Protein AF-A0A8D9AT33-F1 (afdb_monomer_lite)

Structure (mmCIF, N/CA/C/O backbone):
data_AF-A0A8D9AT33-F1
#
_entry.id   AF-A0A8D9AT33-F1
#
loop_
_atom_site.group_PDB
_atom_site.id
_atom_site.type_symbol
_atom_site.label_atom_id
_atom_site.label_alt_id
_atom_site.label_comp_id
_atom_site.label_asym_id
_atom_site.label_entity_id
_atom_site.label_seq_id
_atom_site.pdbx_PDB_ins_code
_atom_site.Cartn_x
_atom_site.Cartn_y
_atom_site.Cartn_z
_atom_site.occupancy
_atom_site.B_iso_or_equiv
_atom_site.auth_seq_id
_atom_site.auth_comp_id
_atom_site.auth_asym_id
_atom_site.auth_atom_id
_atom_site.pdbx_PDB_model_num
ATOM 1 N N . MET A 1 1 ? 35.782 -4.665 52.238 1.00 47.97 1 MET A N 1
ATOM 2 C CA . MET A 1 1 ? 34.873 -3.498 52.355 1.00 47.97 1 MET A CA 1
ATOM 3 C C . MET A 1 1 ? 35.136 -2.377 51.329 1.00 47.97 1 MET A C 1
ATOM 5 O O . MET A 1 1 ? 35.085 -1.211 51.688 1.00 47.97 1 MET A O 1
ATOM 9 N N . ARG A 1 2 ? 35.376 -2.667 50.036 1.00 45.22 2 ARG A N 1
ATOM 10 C CA . ARG A 1 2 ? 35.453 -1.600 49.001 1.00 45.22 2 ARG A CA 1
ATOM 11 C C . ARG A 1 2 ? 34.749 -1.904 47.669 1.00 45.22 2 ARG A C 1
ATOM 13 O O . ARG A 1 2 ? 34.712 -1.039 46.810 1.00 45.22 2 ARG A O 1
ATOM 20 N N . ARG A 1 3 ? 34.126 -3.082 47.506 1.00 44.06 3 ARG A N 1
ATOM 21 C CA . ARG A 1 3 ? 33.329 -3.424 46.306 1.00 44.06 3 ARG A CA 1
ATOM 22 C C . ARG A 1 3 ? 31.810 -3.545 46.531 1.00 44.06 3 ARG A C 1
ATOM 24 O O . ARG A 1 3 ? 31.077 -3.477 45.560 1.00 44.06 3 ARG A O 1
ATOM 31 N N . LEU A 1 4 ? 31.322 -3.624 47.778 1.00 35.22 4 LEU A N 1
ATOM 32 C CA . LEU A 1 4 ? 29.874 -3.621 48.076 1.00 35.22 4 LEU A CA 1
ATOM 33 C C . LEU A 1 4 ? 29.263 -2.210 48.209 1.00 35.22 4 LEU A C 1
ATOM 35 O O . LEU A 1 4 ? 28.089 -2.030 47.914 1.00 35.22 4 LEU A O 1
ATOM 39 N N . LEU A 1 5 ? 30.044 -1.194 48.599 1.00 35.66 5 LEU A N 1
ATOM 40 C CA . LEU A 1 5 ? 29.518 0.163 48.820 1.00 35.66 5 LEU A CA 1
ATOM 41 C C . LEU A 1 5 ? 29.160 0.900 47.519 1.00 35.66 5 LEU A C 1
ATOM 43 O O . LEU A 1 5 ? 28.223 1.686 47.527 1.00 35.66 5 LEU A O 1
ATOM 47 N N . VAL A 1 6 ? 29.829 0.596 46.398 1.00 38.91 6 VAL A N 1
ATOM 48 C CA . VAL A 1 6 ? 29.527 1.209 45.085 1.00 38.91 6 VAL A CA 1
ATOM 49 C C . VAL A 1 6 ? 28.240 0.640 44.472 1.00 38.91 6 VAL A C 1
ATOM 51 O O . VAL A 1 6 ? 27.530 1.336 43.752 1.00 38.91 6 VAL A O 1
ATOM 54 N N . LEU A 1 7 ? 27.894 -0.615 44.781 1.00 35.88 7 LEU A N 1
ATOM 55 C CA . LEU A 1 7 ? 26.661 -1.237 44.291 1.00 35.88 7 LEU A CA 1
ATOM 56 C C . LEU A 1 7 ? 25.439 -0.775 45.096 1.00 35.88 7 LEU A C 1
ATOM 58 O O . LEU A 1 7 ? 24.401 -0.509 44.498 1.00 35.88 7 LEU A O 1
ATOM 62 N N . ILE A 1 8 ? 25.584 -0.582 46.413 1.00 36.66 8 ILE A N 1
ATOM 63 C CA . ILE A 1 8 ? 24.499 -0.116 47.292 1.00 36.66 8 ILE A CA 1
ATOM 64 C C . ILE A 1 8 ? 24.199 1.379 47.069 1.00 36.66 8 ILE A C 1
ATOM 66 O O . ILE A 1 8 ? 23.028 1.764 47.034 1.00 36.66 8 ILE A O 1
ATOM 70 N N . SER A 1 9 ? 25.215 2.221 46.827 1.00 36.34 9 SER A N 1
ATOM 71 C CA . SER A 1 9 ? 24.999 3.633 46.475 1.00 36.34 9 SER A CA 1
ATOM 72 C C . SER A 1 9 ? 24.315 3.787 45.113 1.00 36.34 9 SER A C 1
ATOM 74 O O . SER A 1 9 ? 23.368 4.561 45.003 1.00 36.34 9 SER A O 1
ATOM 76 N N . ASN A 1 10 ? 24.696 2.985 44.110 1.00 35.84 10 ASN A N 1
ATOM 77 C CA . ASN A 1 10 ? 24.048 3.002 42.796 1.00 35.84 10 ASN A CA 1
ATOM 78 C C . ASN A 1 10 ? 22.598 2.489 42.845 1.00 35.84 10 ASN A C 1
ATOM 80 O O . ASN A 1 10 ? 21.736 3.083 42.204 1.00 35.84 10 ASN A O 1
ATOM 84 N N . SER A 1 11 ? 22.282 1.465 43.648 1.00 35.59 11 SER A N 1
ATOM 85 C CA . SER A 1 11 ? 20.900 0.978 43.806 1.00 35.59 11 SER A CA 1
ATOM 86 C C . SER A 1 11 ? 19.991 1.922 44.609 1.00 35.59 11 SER A C 1
ATOM 88 O O . SER A 1 11 ? 18.790 1.983 44.348 1.00 35.59 11 SER A O 1
ATOM 90 N N . ILE A 1 12 ? 20.537 2.693 45.560 1.00 38.69 12 ILE A N 1
ATOM 91 C CA . ILE A 1 12 ? 19.775 3.704 46.321 1.00 38.69 12 ILE A CA 1
ATOM 92 C C . ILE A 1 12 ? 19.564 4.975 45.481 1.00 38.69 12 ILE A C 1
ATOM 94 O O . ILE A 1 12 ? 18.504 5.599 45.562 1.00 38.69 12 ILE A O 1
ATOM 98 N N . GLN A 1 13 ? 20.527 5.334 44.628 1.00 38.44 13 GLN A N 1
ATOM 99 C CA . GLN A 1 13 ? 20.425 6.481 43.723 1.00 38.44 13 GLN A CA 1
ATOM 100 C C . GLN A 1 13 ? 19.480 6.200 42.536 1.00 38.44 13 GLN A C 1
ATOM 102 O O . GLN A 1 13 ? 18.768 7.108 42.116 1.00 38.44 13 GLN A O 1
ATOM 107 N N . PHE A 1 14 ? 19.376 4.940 42.083 1.00 38.25 14 PHE A N 1
ATOM 108 C CA . PHE A 1 14 ? 18.402 4.495 41.069 1.00 38.25 14 PHE A CA 1
ATOM 109 C C . PHE A 1 14 ? 16.962 4.384 41.613 1.00 38.25 14 PHE A C 1
ATOM 111 O O . PHE A 1 14 ? 16.004 4.673 40.902 1.00 38.25 14 PHE A O 1
ATOM 118 N N . ASN A 1 15 ? 16.783 4.007 42.887 1.00 43.00 15 ASN A N 1
ATOM 119 C CA . ASN A 1 15 ? 15.448 3.941 43.504 1.00 43.00 15 ASN A CA 1
ATOM 120 C C . ASN A 1 15 ? 14.899 5.319 43.898 1.00 43.00 15 ASN A C 1
ATOM 122 O O . ASN A 1 15 ? 13.702 5.568 43.751 1.00 43.00 15 ASN A O 1
ATOM 126 N N . LYS A 1 16 ? 15.755 6.248 44.348 1.00 40.41 16 LYS A N 1
ATOM 127 C CA . LYS A 1 16 ? 15.324 7.630 44.616 1.00 40.41 16 LYS A CA 1
ATOM 128 C C . LYS A 1 16 ? 14.929 8.370 43.337 1.00 40.41 16 LYS A C 1
ATOM 130 O O . LYS A 1 16 ? 13.975 9.137 43.383 1.00 40.41 16 LYS A O 1
ATOM 135 N N . SER A 1 17 ? 15.591 8.113 42.204 1.00 47.84 17 SER A N 1
ATOM 136 C CA . SER A 1 17 ? 15.214 8.712 40.917 1.00 47.84 17 SER A CA 1
ATOM 137 C C . SER A 1 17 ? 13.916 8.133 40.351 1.00 47.84 17 SER A C 1
ATOM 139 O O . SER A 1 17 ? 13.117 8.903 39.829 1.00 47.84 17 SER A O 1
ATOM 141 N N . LEU A 1 18 ? 13.653 6.828 40.504 1.00 46.38 18 LEU A N 1
ATOM 142 C CA . LEU A 1 18 ? 12.408 6.198 40.040 1.00 46.38 18 LEU A CA 1
ATOM 143 C C . LEU A 1 18 ? 11.189 6.624 40.876 1.00 46.38 18 LEU A C 1
ATOM 145 O O . LEU A 1 18 ? 10.127 6.899 40.323 1.00 46.38 18 LEU A O 1
ATOM 149 N N . SER A 1 19 ? 11.360 6.743 42.198 1.00 50.22 19 SER A N 1
ATOM 150 C CA . SER A 1 19 ? 10.338 7.288 43.100 1.00 50.22 19 SER A CA 1
ATOM 151 C C . SER A 1 19 ? 10.043 8.755 42.787 1.00 50.22 19 SER A C 1
ATOM 153 O O . SER A 1 19 ? 8.875 9.131 42.751 1.00 50.22 19 SER A O 1
ATOM 155 N N . LEU A 1 20 ? 11.069 9.576 42.521 1.00 49.81 20 LEU A N 1
ATOM 156 C CA . LEU A 1 20 ? 10.862 10.963 42.093 1.00 49.81 20 LEU A CA 1
ATOM 157 C C . LEU A 1 20 ? 10.194 11.038 40.716 1.00 49.81 20 LEU A C 1
ATOM 159 O O . LEU A 1 20 ? 9.351 11.898 40.520 1.00 49.81 20 LEU A O 1
ATOM 163 N N . LEU A 1 21 ? 10.532 10.148 39.776 1.00 51.88 21 LEU A N 1
ATOM 164 C CA . LEU A 1 21 ? 9.925 10.102 38.439 1.00 51.88 21 LEU A CA 1
ATOM 165 C C . LEU A 1 21 ? 8.452 9.697 38.490 1.00 51.88 21 LEU A C 1
ATOM 167 O O . LEU A 1 21 ? 7.641 10.314 37.815 1.00 51.88 21 LEU A O 1
ATOM 171 N N . LEU A 1 22 ? 8.086 8.701 39.300 1.00 53.38 22 LEU A N 1
ATOM 172 C CA . LEU A 1 22 ? 6.690 8.287 39.466 1.00 53.38 22 LEU A CA 1
ATOM 173 C C . LEU A 1 22 ? 5.858 9.355 40.184 1.00 53.38 22 LEU A C 1
ATOM 175 O O . LEU A 1 22 ? 4.725 9.601 39.775 1.00 53.38 22 LEU A O 1
ATOM 179 N N . HIS A 1 23 ? 6.431 10.028 41.186 1.00 51.00 23 HIS A N 1
ATOM 180 C CA . HIS A 1 23 ? 5.788 11.173 41.832 1.00 51.00 23 HIS A CA 1
ATOM 181 C C . HIS A 1 23 ? 5.693 12.390 40.903 1.00 51.00 23 HIS A C 1
ATOM 183 O O . HIS A 1 23 ? 4.649 13.022 40.853 1.00 51.00 23 HIS A O 1
ATOM 189 N N . LEU A 1 24 ? 6.713 12.679 40.089 1.00 53.28 24 LEU A N 1
ATOM 190 C CA . LEU A 1 24 ? 6.643 13.736 39.076 1.00 53.28 24 LEU A CA 1
ATOM 191 C C . LEU A 1 24 ? 5.622 13.399 37.983 1.00 53.28 24 LEU A C 1
ATOM 193 O O . LEU A 1 24 ? 4.916 14.289 37.539 1.00 53.28 24 LEU A O 1
ATOM 197 N N . LEU A 1 25 ? 5.484 12.138 37.563 1.00 54.44 25 LEU A N 1
ATOM 198 C CA . LEU A 1 25 ? 4.487 11.724 36.567 1.00 54.44 25 LEU A CA 1
ATOM 199 C C . LEU A 1 25 ? 3.055 11.759 37.120 1.00 54.44 25 LEU A C 1
ATOM 201 O O . LEU A 1 25 ? 2.132 12.116 36.386 1.00 54.44 25 LEU A O 1
ATOM 205 N N . SER A 1 26 ? 2.850 11.420 38.397 1.00 53.97 26 SER A N 1
ATOM 206 C CA . SER A 1 26 ? 1.537 11.544 39.037 1.00 53.97 26 SER A CA 1
ATOM 207 C C . SER A 1 26 ? 1.181 13.003 39.326 1.00 53.97 26 SER A C 1
ATOM 209 O O . SER A 1 26 ? 0.041 13.393 39.086 1.00 53.97 26 SER A O 1
ATOM 211 N N . GLU A 1 27 ? 2.148 13.833 39.727 1.00 49.06 27 GLU A N 1
ATOM 212 C CA . GLU A 1 27 ? 1.955 15.276 39.895 1.00 49.06 27 GLU A CA 1
ATOM 213 C C . GLU A 1 27 ? 1.800 16.006 38.556 1.00 49.06 27 GLU A C 1
ATOM 215 O O . GLU A 1 27 ? 0.994 16.925 38.475 1.00 49.06 27 GLU A O 1
ATOM 220 N N . ILE A 1 28 ? 2.447 15.560 37.472 1.00 51.91 28 ILE A N 1
ATOM 221 C CA . ILE A 1 28 ? 2.193 16.075 36.116 1.00 51.91 28 ILE A CA 1
ATOM 222 C C . ILE A 1 28 ? 0.773 15.704 35.661 1.00 51.91 28 ILE A C 1
ATOM 224 O O . ILE A 1 28 ? 0.062 16.555 35.136 1.00 51.91 28 ILE A O 1
ATOM 228 N N . ASN A 1 29 ? 0.304 14.479 35.912 1.00 47.88 29 ASN A N 1
ATOM 229 C CA . ASN A 1 29 ? -1.073 14.093 35.584 1.00 47.88 29 ASN A CA 1
ATOM 230 C C . ASN A 1 29 ? -2.127 14.814 36.450 1.00 47.88 29 ASN A C 1
ATOM 232 O O . ASN A 1 29 ? -3.217 15.090 35.951 1.00 47.88 29 ASN A O 1
ATOM 236 N N . TYR A 1 30 ? -1.807 15.140 37.710 1.00 46.72 30 TYR A N 1
ATOM 237 C CA . TYR A 1 30 ? -2.706 15.788 38.678 1.00 46.72 30 TYR A CA 1
ATOM 238 C C . TYR A 1 30 ? -2.736 17.324 38.562 1.00 46.72 30 TYR A C 1
ATOM 240 O O . TYR A 1 30 ? -3.808 17.915 38.651 1.00 46.72 30 TYR A O 1
ATOM 248 N N . LEU A 1 31 ? -1.594 17.978 38.313 1.00 41.47 31 LEU A N 1
ATOM 249 C CA . LEU A 1 31 ? -1.495 19.440 38.171 1.00 41.47 31 LEU A CA 1
ATOM 250 C C . LEU A 1 31 ? -1.859 19.931 36.764 1.00 41.47 31 LEU A C 1
ATOM 252 O O . LEU A 1 31 ? -2.380 21.036 36.637 1.00 41.47 31 LEU A O 1
ATOM 256 N N . TYR A 1 32 ? -1.615 19.129 35.716 1.00 38.88 32 TYR A N 1
ATOM 257 C CA . TYR A 1 32 ? -1.948 19.500 34.331 1.00 38.88 32 TYR A CA 1
ATOM 258 C C . TYR A 1 32 ? -3.228 18.861 33.807 1.00 38.88 32 TYR A C 1
ATOM 260 O O . TYR A 1 32 ? -3.610 19.173 32.682 1.00 38.88 32 TYR A O 1
ATOM 268 N N . GLY A 1 33 ? -3.866 17.967 34.576 1.00 45.03 33 GLY A N 1
ATOM 269 C CA . GLY A 1 33 ? -5.039 17.225 34.129 1.00 45.03 33 GLY A CA 1
ATOM 270 C C . GLY A 1 33 ? -4.846 16.728 32.702 1.00 45.03 33 GLY A C 1
ATOM 271 O O . GLY A 1 33 ? -5.590 17.163 31.828 1.00 45.03 33 GLY A O 1
ATOM 272 N N . PHE A 1 34 ? -3.833 15.881 32.455 1.00 41.38 34 PHE A N 1
ATOM 273 C CA . PHE A 1 34 ? -3.485 15.337 31.127 1.00 41.38 34 PHE A CA 1
ATOM 274 C C . PHE A 1 34 ? -4.569 14.372 30.588 1.00 41.38 34 PHE A C 1
ATOM 276 O O . PHE A 1 34 ? -4.316 13.283 30.085 1.00 41.38 34 PHE A O 1
ATOM 283 N N . HIS A 1 35 ? -5.825 14.796 30.658 1.00 46.69 35 HIS A N 1
ATOM 284 C CA . HIS A 1 35 ? -6.728 14.767 29.529 1.00 46.69 35 HIS A CA 1
ATOM 285 C C . HIS A 1 35 ? -5.971 15.312 28.304 1.00 46.69 35 HIS A C 1
ATOM 287 O O . HIS A 1 35 ? -5.434 16.416 28.317 1.00 46.69 35 HIS A O 1
ATOM 293 N N . LEU A 1 36 ? -5.858 14.494 27.263 1.00 44.91 36 LEU A N 1
ATOM 294 C CA . LEU A 1 36 ? -5.070 14.699 26.042 1.00 44.91 36 LEU A CA 1
ATOM 295 C C . LEU A 1 36 ? -5.588 15.854 25.148 1.00 44.91 36 LEU A C 1
ATOM 297 O O . LEU A 1 36 ? -5.814 15.655 23.959 1.00 44.91 36 LEU A O 1
ATOM 301 N N . THR A 1 37 ? -5.820 17.055 25.683 1.00 41.53 37 THR A N 1
ATOM 302 C CA . THR A 1 37 ? -6.503 18.156 24.972 1.00 41.53 37 THR A CA 1
ATOM 303 C C . THR A 1 37 ? -5.643 19.401 24.720 1.00 41.53 37 THR A C 1
ATOM 305 O O . THR A 1 37 ? -6.145 20.358 24.140 1.00 41.53 37 THR A O 1
ATOM 308 N N . LEU A 1 38 ? -4.350 19.410 25.077 1.00 37.91 38 LEU A N 1
ATOM 309 C CA . LEU A 1 38 ? -3.463 20.582 24.898 1.00 37.91 38 LEU A CA 1
ATOM 310 C C . LEU A 1 38 ? -2.627 20.597 23.600 1.00 37.91 38 LEU A C 1
ATOM 312 O O . LEU A 1 38 ? -1.932 21.573 23.337 1.00 37.91 38 LEU A O 1
ATOM 316 N N . PHE A 1 39 ? -2.737 19.574 22.747 1.00 42.88 39 PHE A N 1
ATOM 317 C CA . PHE A 1 39 ? -2.226 19.602 21.370 1.00 42.88 39 PHE A CA 1
ATOM 318 C C . PHE A 1 39 ? -3.354 19.213 20.404 1.00 42.88 39 PHE A C 1
ATOM 320 O O . PHE A 1 39 ? -3.460 18.042 20.039 1.00 42.88 39 PHE A O 1
ATOM 327 N N . PRO A 1 40 ? -4.215 20.156 19.979 1.00 43.47 40 PRO A N 1
ATOM 328 C CA . PRO A 1 40 ? -5.338 19.851 19.088 1.00 43.47 40 PRO A CA 1
ATOM 329 C C . PRO A 1 40 ? -4.907 19.312 17.710 1.00 43.47 40 PRO A C 1
ATOM 331 O O . PRO A 1 40 ? -5.734 18.760 16.993 1.00 43.47 40 PRO A O 1
ATOM 334 N N . GLU A 1 41 ? -3.623 19.420 17.346 1.00 47.59 41 GLU A N 1
ATOM 335 C CA . GLU A 1 41 ? -3.091 18.929 16.065 1.00 47.59 41 GLU A CA 1
ATOM 336 C C . GLU A 1 41 ? -2.532 17.494 16.108 1.00 47.59 41 GLU A C 1
ATOM 338 O O . GLU A 1 41 ? -2.338 16.885 15.058 1.00 47.59 41 GLU A O 1
ATOM 343 N N . PHE A 1 42 ? -2.303 16.910 17.290 1.00 53.44 42 PHE A N 1
ATOM 344 C CA . PHE A 1 42 ? -1.679 15.586 17.413 1.00 53.44 42 PHE A CA 1
ATOM 345 C C . PHE A 1 42 ? -2.528 14.652 18.270 1.00 53.44 42 PHE A C 1
ATOM 347 O O . PHE A 1 42 ? -2.189 14.332 19.409 1.00 53.44 42 PHE A O 1
ATOM 354 N N . SER A 1 43 ? -3.639 14.177 17.700 1.00 64.25 43 SER A N 1
ATOM 355 C CA . SER A 1 43 ? -4.374 13.063 18.300 1.00 64.25 43 SER A CA 1
ATOM 356 C C . SER A 1 43 ? -3.485 11.817 18.320 1.00 64.25 43 SER A C 1
ATOM 358 O O . SER A 1 43 ? -3.125 11.278 17.275 1.00 64.25 43 SER A O 1
ATOM 360 N N . VAL A 1 44 ? -3.104 11.364 19.515 1.00 74.94 44 VAL A N 1
ATOM 361 C CA . VAL A 1 44 ? -2.253 10.172 19.716 1.00 74.94 44 VAL A CA 1
ATOM 362 C C . VAL A 1 44 ? -3.047 8.870 19.564 1.00 74.94 44 VAL A C 1
ATOM 364 O O . VAL A 1 44 ? -2.471 7.786 19.453 1.00 74.94 44 VAL A O 1
ATOM 367 N N . PHE A 1 45 ? -4.374 8.983 19.536 1.00 84.31 45 PHE A N 1
ATOM 368 C CA . PHE A 1 45 ? -5.313 7.893 19.339 1.00 84.31 45 PHE A CA 1
ATOM 369 C C . PHE A 1 45 ? -6.240 8.202 18.165 1.00 84.31 45 PHE A C 1
ATOM 371 O O . PHE A 1 45 ? -6.594 9.352 17.934 1.00 84.31 45 PHE A O 1
ATOM 378 N N . ASP A 1 46 ? -6.660 7.167 17.456 1.00 88.50 46 ASP A N 1
ATOM 379 C CA . ASP A 1 46 ? -7.726 7.228 16.467 1.00 88.50 46 ASP A CA 1
ATOM 380 C C . ASP A 1 46 ? -8.837 6.256 16.853 1.00 88.50 46 ASP A C 1
ATOM 382 O O . ASP A 1 46 ? -8.604 5.237 17.504 1.00 88.50 46 ASP A O 1
ATOM 386 N N . VAL A 1 47 ? -10.057 6.547 16.414 1.00 90.56 47 VAL A N 1
ATOM 387 C CA . VAL A 1 47 ? -11.210 5.677 16.643 1.00 90.56 47 VAL A CA 1
ATOM 388 C C . VAL A 1 47 ? -11.471 4.848 15.393 1.00 90.56 47 VAL A C 1
ATOM 390 O O . VAL A 1 47 ? -11.582 5.383 14.288 1.00 90.56 47 VAL A O 1
ATOM 393 N N . CYS A 1 48 ? -11.590 3.531 15.553 1.00 94.88 48 CYS A N 1
ATOM 394 C CA . CYS A 1 48 ? -12.016 2.670 14.458 1.00 94.88 48 CYS A CA 1
ATOM 3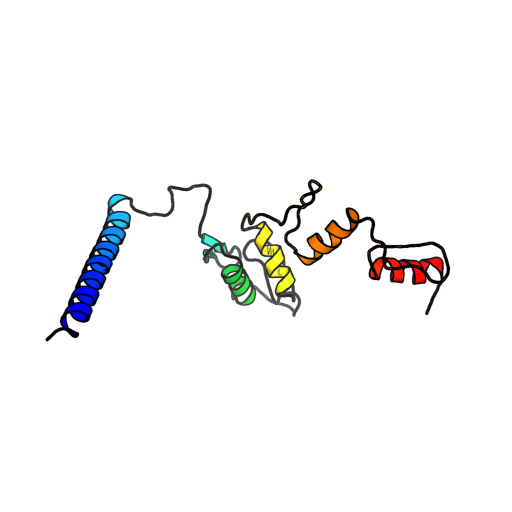95 C C . CYS A 1 48 ? -13.481 2.944 14.105 1.00 94.88 48 CYS A C 1
ATOM 397 O O . CYS A 1 48 ? -14.370 2.742 14.928 1.00 94.88 48 CYS A O 1
ATOM 399 N N . GLN A 1 49 ? -13.751 3.317 12.859 1.00 95.50 49 GLN A N 1
ATOM 400 C CA . GLN A 1 49 ? -15.103 3.554 12.353 1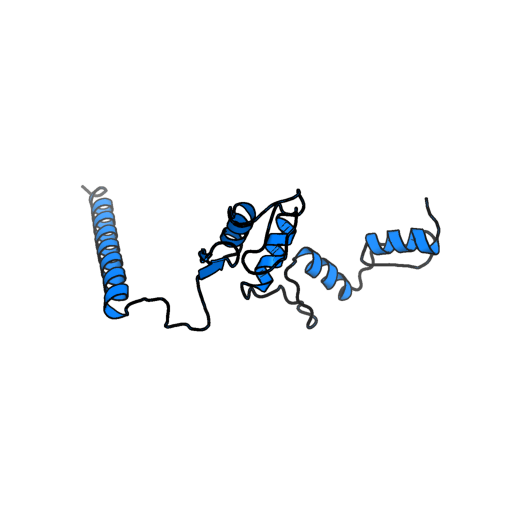.00 95.50 49 GLN A CA 1
ATOM 401 C C . GLN A 1 49 ? -15.942 2.272 12.256 1.00 95.50 49 GLN A C 1
ATOM 403 O O . GLN A 1 49 ? -17.164 2.350 12.204 1.00 95.50 49 GLN A O 1
ATOM 408 N N . ASN A 1 50 ? -15.309 1.094 12.260 1.00 94.50 50 ASN A N 1
ATOM 409 C CA . ASN A 1 50 ? -16.022 -0.181 12.174 1.00 94.50 50 ASN A CA 1
ATOM 410 C C . ASN A 1 50 ? -16.517 -0.689 13.538 1.00 94.50 50 ASN A C 1
ATOM 412 O O . ASN A 1 50 ? -17.527 -1.382 13.591 1.00 94.50 50 ASN A O 1
ATOM 416 N N . CYS A 1 51 ? -15.800 -0.400 14.633 1.00 95.19 51 CYS A N 1
ATOM 417 C CA . CYS A 1 51 ? -16.113 -0.952 15.961 1.00 95.19 51 CYS A CA 1
ATOM 418 C C . CYS A 1 51 ? -16.134 0.067 17.109 1.00 95.19 51 CYS A C 1
ATOM 420 O O . CYS A 1 51 ? -16.459 -0.301 18.234 1.00 95.19 51 CYS A O 1
ATOM 422 N N . GLY A 1 52 ? -15.749 1.320 16.866 1.00 93.56 52 GLY A N 1
ATOM 423 C CA . GLY A 1 52 ? -15.684 2.377 17.879 1.00 93.56 52 GLY A CA 1
ATOM 424 C C . GLY A 1 52 ? -14.500 2.282 18.849 1.00 93.56 52 GLY A C 1
ATOM 425 O O . GLY A 1 52 ? -14.386 3.116 19.744 1.00 93.56 52 GLY A O 1
ATOM 426 N N . LEU A 1 53 ? -13.606 1.298 18.703 1.00 92.06 53 LEU A N 1
ATOM 427 C CA . LEU A 1 53 ? -12.460 1.137 19.600 1.00 92.06 53 LEU A CA 1
ATOM 428 C C . LEU A 1 53 ? -11.436 2.264 19.402 1.00 92.06 53 LEU A C 1
ATOM 430 O O . LEU A 1 53 ? -11.042 2.551 18.269 1.00 92.06 53 LEU A O 1
ATOM 434 N N . SER A 1 54 ? -10.974 2.848 20.511 1.00 90.69 54 SER A N 1
ATOM 435 C CA . SER A 1 54 ? -9.846 3.784 20.529 1.00 90.69 54 SER A CA 1
ATOM 436 C C . SER A 1 54 ? -8.525 3.026 20.390 1.00 90.69 54 SER A C 1
ATOM 438 O O . SER A 1 54 ? -8.248 2.084 21.136 1.00 90.69 54 SER A O 1
ATOM 440 N N . LEU A 1 55 ? -7.722 3.418 19.408 1.00 87.88 55 LEU A N 1
ATOM 441 C CA . LEU A 1 55 ? -6.496 2.749 18.995 1.00 87.88 55 LEU A CA 1
ATOM 442 C C . LEU A 1 55 ? -5.340 3.740 18.994 1.00 87.88 55 LEU A C 1
ATOM 444 O O . LEU A 1 55 ? -5.513 4.862 18.529 1.00 87.88 55 LEU A O 1
ATOM 448 N N . PRO A 1 56 ? -4.135 3.345 19.428 1.00 87.88 56 PRO A N 1
ATOM 449 C CA . PRO A 1 56 ? -2.955 4.177 19.239 1.00 87.88 56 PRO A CA 1
ATOM 450 C C . PRO A 1 56 ? -2.760 4.520 17.752 1.00 87.88 56 PRO A C 1
ATOM 452 O O . PRO A 1 56 ? -2.761 3.614 16.911 1.00 87.88 56 PRO A O 1
ATOM 455 N N . LYS A 1 57 ? -2.540 5.802 17.428 1.00 84.94 57 LYS A N 1
ATOM 456 C CA . LYS A 1 57 ? -2.313 6.313 16.061 1.00 84.94 57 LYS A CA 1
ATOM 457 C C . LYS A 1 57 ? -0.899 5.963 15.572 1.00 84.94 57 LYS A C 1
ATOM 459 O O . LYS A 1 57 ? -0.069 6.819 15.282 1.00 84.94 57 LYS A O 1
ATOM 464 N N . ASN A 1 58 ? -0.595 4.666 15.513 1.00 84.50 58 ASN A N 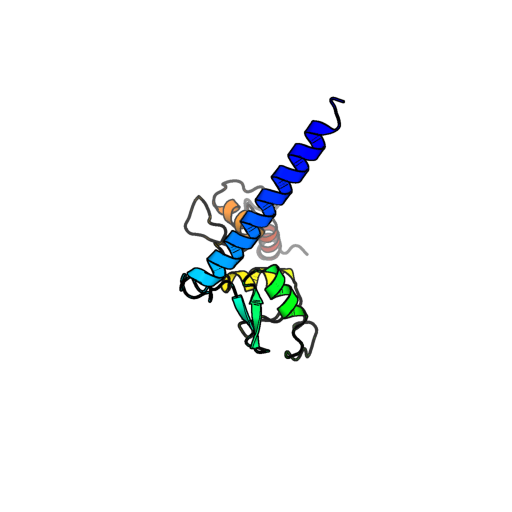1
ATOM 465 C CA . ASN A 1 58 ? 0.631 4.128 14.937 1.00 84.50 58 ASN A CA 1
ATOM 466 C C . ASN A 1 58 ? 0.314 3.027 13.918 1.00 84.50 58 ASN A C 1
ATOM 468 O O . ASN A 1 58 ? -0.606 2.227 14.085 1.00 84.50 58 ASN A O 1
ATOM 472 N N . VAL A 1 59 ? 1.120 2.966 12.857 1.00 88.38 59 VAL A N 1
ATOM 473 C CA . VAL A 1 59 ? 0.855 2.099 11.701 1.00 88.38 59 VAL A CA 1
ATOM 474 C C . VAL A 1 59 ? 0.749 0.621 12.086 1.00 88.38 59 VAL A C 1
ATOM 476 O O . VAL A 1 59 ? -0.058 -0.094 11.501 1.00 88.38 59 VAL A O 1
ATOM 479 N N . SER A 1 60 ? 1.551 0.143 13.040 1.00 90.38 60 SER A N 1
ATOM 480 C CA . SER A 1 60 ? 1.562 -1.273 13.425 1.00 90.38 60 SER A CA 1
ATOM 481 C C . SER A 1 60 ? 0.281 -1.674 14.159 1.00 90.38 60 SER A C 1
ATOM 483 O O . SER A 1 60 ? -0.347 -2.652 13.759 1.00 90.38 60 SER A O 1
ATOM 485 N N . SER A 1 61 ? -0.146 -0.896 15.157 1.00 91.75 61 SER A N 1
ATOM 486 C CA . SER A 1 61 ? -1.375 -1.156 15.917 1.00 91.75 61 SER A CA 1
ATOM 487 C C . SER A 1 61 ? -2.624 -1.039 15.044 1.00 91.75 61 SER A C 1
ATOM 489 O O . SER A 1 61 ? -3.492 -1.907 15.097 1.00 91.75 61 SER A O 1
ATOM 491 N N . LEU A 1 62 ? -2.699 -0.017 14.187 1.00 93.94 62 LEU A N 1
ATOM 492 C CA . LEU A 1 62 ? -3.831 0.171 13.273 1.00 93.94 62 LEU A CA 1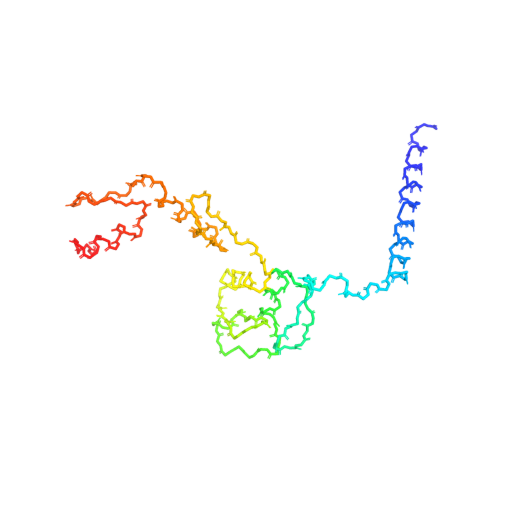
ATOM 493 C C . LEU A 1 62 ? -3.922 -0.962 12.237 1.00 93.94 62 LEU A C 1
ATOM 495 O O . LEU A 1 62 ? -5.013 -1.429 11.909 1.00 93.94 62 LEU A O 1
ATOM 499 N N . LEU A 1 63 ? -2.775 -1.437 11.743 1.00 95.06 63 LEU A N 1
ATOM 500 C CA . LEU A 1 63 ? -2.698 -2.550 10.797 1.00 95.06 63 LEU A CA 1
ATOM 501 C C 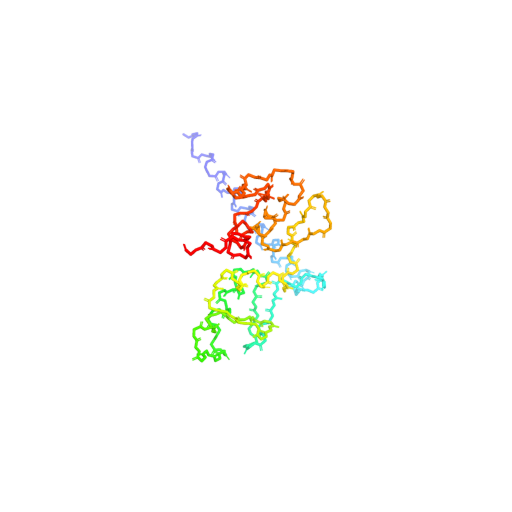. LEU A 1 63 ? -3.141 -3.872 11.425 1.00 95.06 63 LEU A C 1
ATOM 503 O O . LEU A 1 63 ? -3.869 -4.640 10.794 1.00 95.06 63 LEU A O 1
ATOM 507 N N . GLU A 1 64 ? -2.684 -4.145 12.645 1.00 95.62 64 GLU A N 1
ATOM 508 C CA . GLU A 1 64 ? -3.081 -5.333 13.396 1.00 95.62 64 GLU A CA 1
ATOM 509 C C . GLU A 1 64 ? -4.575 -5.302 13.723 1.00 95.62 64 GLU A C 1
ATOM 511 O O . GLU A 1 64 ? -5.282 -6.275 13.453 1.00 95.62 64 GLU A O 1
ATOM 516 N N . HIS A 1 65 ? -5.085 -4.155 14.179 1.00 96.19 65 HIS A N 1
ATOM 517 C CA . HIS A 1 65 ? -6.511 -3.975 14.404 1.00 96.19 65 HIS A CA 1
ATOM 518 C C . HIS A 1 65 ? -7.326 -4.225 13.129 1.00 96.19 65 HIS A C 1
ATOM 520 O O . HIS A 1 65 ? -8.259 -5.022 13.144 1.00 96.19 65 HIS A O 1
ATOM 526 N N . GLY A 1 66 ? -6.958 -3.621 11.995 1.00 95.94 66 GLY A N 1
ATOM 527 C CA . GLY A 1 66 ? -7.664 -3.819 10.722 1.00 95.94 66 GLY A CA 1
ATOM 528 C C . GLY A 1 66 ? -7.690 -5.277 10.234 1.00 95.94 66 GLY A C 1
ATOM 529 O O . GLY A 1 66 ? -8.606 -5.699 9.514 1.00 95.94 66 GLY A O 1
ATOM 530 N N . ARG A 1 67 ? -6.715 -6.088 10.659 1.00 96.69 67 ARG A N 1
ATOM 531 C CA . ARG A 1 67 ? -6.672 -7.535 10.404 1.00 96.69 67 ARG A CA 1
ATOM 532 C C . ARG A 1 67 ? -7.626 -8.327 11.303 1.00 96.69 67 ARG A C 1
ATOM 534 O O . ARG A 1 67 ? -8.174 -9.326 10.849 1.00 96.69 67 ARG A O 1
ATOM 541 N N . LEU A 1 68 ? -7.806 -7.903 12.553 1.00 95.75 68 LEU A N 1
ATOM 542 C CA . LEU A 1 68 ? -8.504 -8.671 13.594 1.00 95.75 68 LEU A CA 1
ATOM 543 C C . LEU A 1 68 ? -9.843 -8.067 14.039 1.00 95.75 68 LEU A C 1
ATOM 545 O O . LEU A 1 68 ? -10.527 -8.665 14.863 1.00 95.75 68 LEU A O 1
ATOM 549 N N . CYS A 1 69 ? -10.234 -6.906 13.508 1.00 96.38 69 CYS A N 1
ATOM 550 C C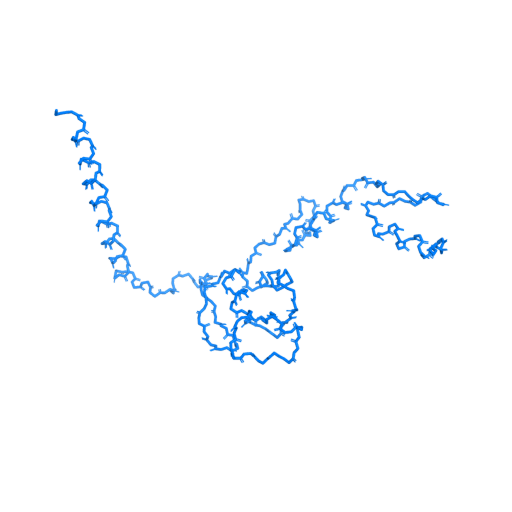A . CYS A 1 69 ? -11.474 -6.230 13.878 1.00 96.38 69 CYS A CA 1
ATOM 551 C C . CYS A 1 69 ? -12.672 -7.163 13.652 1.00 96.38 69 CYS A C 1
ATOM 553 O O . CYS A 1 69 ? -12.940 -7.555 12.511 1.00 96.38 69 CYS A O 1
ATOM 555 N N . SER A 1 70 ? -13.352 -7.524 14.744 1.00 94.12 70 SER A N 1
ATOM 556 C CA . SER A 1 70 ? -14.468 -8.476 14.773 1.00 94.12 70 SER A CA 1
ATOM 557 C C . SER A 1 70 ? -15.779 -7.877 14.268 1.00 94.12 70 SER A C 1
ATOM 559 O O . SER A 1 70 ? -16.632 -8.610 13.784 1.00 94.12 70 SER A O 1
ATOM 561 N N . SER A 1 71 ? -15.925 -6.551 14.323 1.00 95.56 71 SER A N 1
ATOM 562 C CA . SER A 1 71 ? -17.098 -5.835 13.802 1.00 95.56 71 SER A CA 1
ATOM 563 C C . SER A 1 71 ? -17.138 -5.762 12.272 1.00 95.56 71 SER A C 1
ATOM 565 O O . SER A 1 71 ? -18.097 -5.251 11.704 1.00 95.56 71 SER A O 1
ATOM 567 N N . VAL A 1 72 ? -16.101 -6.255 11.590 1.00 95.25 72 VAL A N 1
ATOM 568 C CA . VAL A 1 72 ? -15.990 -6.215 10.132 1.00 95.25 72 VAL A CA 1
ATOM 569 C C . VAL A 1 72 ? -16.357 -7.570 9.537 1.00 95.25 72 VAL A C 1
ATOM 571 O O . VAL A 1 72 ? -15.715 -8.581 9.825 1.00 95.25 72 VAL A O 1
ATOM 574 N N . LEU A 1 73 ? -17.337 -7.576 8.631 1.00 94.62 73 LEU A N 1
ATOM 575 C CA . LEU A 1 73 ? -17.659 -8.740 7.809 1.00 94.62 73 LEU A CA 1
ATOM 576 C C . LEU A 1 73 ? -16.558 -8.979 6.762 1.00 94.62 73 LEU A C 1
ATOM 578 O O . LEU A 1 73 ? -16.160 -8.060 6.046 1.00 94.62 73 LEU A O 1
ATOM 582 N N . ARG A 1 74 ? -16.084 -10.225 6.646 1.00 95.06 74 ARG A N 1
ATOM 583 C CA . ARG A 1 74 ? -15.037 -10.629 5.691 1.00 95.06 74 ARG A CA 1
ATOM 584 C C . ARG A 1 74 ? -15.587 -11.693 4.737 1.00 95.06 74 ARG A C 1
ATOM 586 O O . ARG A 1 74 ? -15.474 -12.877 5.045 1.00 95.06 74 ARG A O 1
ATOM 593 N N . PRO A 1 75 ? -16.206 -11.292 3.612 1.00 94.81 75 PRO A N 1
ATOM 594 C CA . PRO A 1 75 ? -16.842 -12.234 2.691 1.00 94.81 75 PRO A CA 1
ATOM 595 C C . PRO A 1 75 ? -15.827 -13.128 1.966 1.00 94.81 75 PRO A C 1
ATOM 597 O O . PRO A 1 75 ? -16.127 -14.277 1.657 1.00 94.81 75 PRO A O 1
ATOM 600 N N . ASP A 1 76 ? -14.614 -12.624 1.721 1.00 96.12 76 ASP A N 1
ATOM 601 C CA . ASP A 1 76 ? -13.553 -13.359 1.037 1.00 96.12 76 ASP A CA 1
ATOM 602 C C . ASP A 1 76 ? -12.142 -12.878 1.447 1.00 96.12 76 ASP A C 1
ATOM 604 O O . ASP A 1 76 ? -11.965 -11.978 2.275 1.00 96.12 76 ASP A O 1
ATOM 608 N N . LYS A 1 77 ? -11.102 -13.485 0.854 1.00 93.31 77 LYS A N 1
ATOM 609 C CA . LYS A 1 77 ? -9.688 -13.205 1.167 1.00 93.31 77 LYS A CA 1
ATOM 610 C C . LYS A 1 77 ? -9.255 -11.764 0.874 1.00 93.31 77 LYS A C 1
ATOM 612 O O . LYS A 1 77 ? -8.327 -11.284 1.533 1.00 93.31 77 LYS A O 1
ATOM 617 N N . SER A 1 78 ? -9.898 -11.059 -0.055 1.00 96.12 78 SER A N 1
ATOM 618 C CA . SER A 1 78 ? -9.629 -9.642 -0.336 1.00 96.12 78 SER A CA 1
ATOM 619 C C . SER A 1 78 ? -9.878 -8.748 0.882 1.00 96.12 78 SER A C 1
ATOM 621 O O . SER A 1 78 ? -9.228 -7.713 1.005 1.00 96.12 78 SER A O 1
ATOM 623 N N . TYR A 1 79 ? -10.694 -9.195 1.840 1.00 96.50 79 TYR A N 1
ATOM 624 C CA . TYR A 1 79 ? -10.980 -8.502 3.095 1.00 96.50 79 TYR A CA 1
ATOM 625 C C . TYR A 1 79 ? -10.053 -8.924 4.246 1.00 96.50 79 TYR A C 1
ATOM 627 O O . TYR A 1 79 ? -10.377 -8.687 5.405 1.00 96.50 79 TYR A O 1
ATOM 635 N N . SER A 1 80 ? -8.892 -9.545 3.987 1.00 96.56 80 SER A N 1
ATOM 636 C CA . SER A 1 80 ? -7.967 -9.960 5.067 1.00 96.56 80 SER A CA 1
ATOM 637 C C . SER A 1 80 ? -7.450 -8.782 5.902 1.00 96.56 80 SER A C 1
ATOM 639 O O . SER A 1 80 ? -7.200 -8.926 7.096 1.00 96.56 80 SER A O 1
ATOM 641 N N . TYR A 1 81 ? -7.316 -7.607 5.291 1.00 97.81 81 TYR A N 1
ATOM 642 C CA . TYR A 1 81 ? -7.010 -6.350 5.964 1.00 97.81 81 TYR A CA 1
ATOM 643 C C . TYR A 1 81 ? -8.061 -5.319 5.573 1.00 97.81 81 TYR A C 1
ATOM 645 O O . TYR A 1 81 ? -8.218 -5.039 4.385 1.00 97.81 81 TYR A O 1
ATOM 653 N N . VAL A 1 82 ? -8.736 -4.728 6.557 1.00 97.69 82 VAL A N 1
ATOM 654 C CA . VAL A 1 82 ? -9.739 -3.671 6.350 1.00 97.69 82 VAL A CA 1
ATOM 655 C C . VAL A 1 82 ? -9.295 -2.420 7.093 1.00 97.69 82 VAL A C 1
ATOM 657 O O . VAL A 1 82 ? -8.768 -2.511 8.201 1.00 97.69 82 VAL A O 1
ATOM 660 N N . CYS A 1 83 ? -9.425 -1.261 6.455 1.00 96.81 83 CYS A N 1
ATOM 661 C CA . CYS A 1 83 ? -9.004 -0.006 7.051 1.00 96.81 83 CYS A CA 1
ATOM 662 C C . CYS A 1 83 ? -9.934 0.373 8.210 1.00 96.81 83 CYS A C 1
ATOM 664 O O . CYS A 1 83 ? -11.144 0.164 8.161 1.00 96.81 83 CYS A O 1
ATOM 666 N N . TYR A 1 84 ? -9.354 0.941 9.265 1.00 94.94 84 TYR A N 1
ATOM 667 C CA . TYR A 1 84 ? -10.098 1.405 10.433 1.00 94.94 84 TYR A CA 1
ATOM 668 C C . TYR A 1 84 ? -10.879 2.701 10.165 1.00 94.94 84 TYR A C 1
ATOM 670 O O . TYR A 1 84 ? -11.795 3.002 10.918 1.00 94.94 84 TYR A O 1
ATOM 678 N N . ALA A 1 85 ? -10.516 3.468 9.129 1.00 94.69 85 ALA A N 1
ATOM 679 C CA . ALA A 1 85 ? -11.011 4.828 8.894 1.00 94.69 85 ALA A CA 1
ATOM 680 C C . ALA A 1 85 ? -11.699 5.039 7.534 1.00 94.69 85 ALA A C 1
ATOM 682 O O . ALA A 1 85 ? -12.145 6.147 7.243 1.00 94.69 85 ALA A O 1
ATOM 683 N N . CYS A 1 86 ? -11.739 4.027 6.661 1.00 96.19 86 CYS A N 1
ATOM 684 C CA . CYS A 1 86 ? -12.435 4.117 5.377 1.00 96.19 86 CYS A CA 1
ATOM 685 C C . CYS A 1 86 ? -12.777 2.722 4.811 1.00 96.19 86 CYS A C 1
ATOM 687 O O . CYS A 1 86 ? -12.280 1.718 5.322 1.00 96.19 86 CYS A O 1
ATOM 689 N N . PRO A 1 87 ? -13.551 2.626 3.710 1.00 96.38 87 PRO A N 1
ATOM 690 C CA . PRO A 1 87 ? -13.940 1.342 3.107 1.00 96.38 87 PRO A CA 1
ATOM 691 C C . PRO A 1 87 ? -12.808 0.536 2.433 1.00 96.38 87 PRO A C 1
ATOM 693 O O . PRO A 1 87 ? -13.057 -0.538 1.873 1.00 96.38 87 PRO A O 1
ATOM 696 N N . TYR A 1 88 ? -11.569 1.043 2.419 1.00 97.31 88 TYR A N 1
ATOM 697 C CA . TYR A 1 88 ? -10.447 0.368 1.765 1.00 97.31 88 TYR A CA 1
ATOM 698 C C . TYR A 1 88 ? -10.127 -0.975 2.431 1.00 97.31 88 TYR A C 1
ATOM 700 O O . TYR A 1 88 ? -10.001 -1.077 3.652 1.00 97.31 88 TYR A O 1
ATOM 708 N N . HIS A 1 89 ? -9.916 -2.002 1.612 1.00 97.38 89 HIS A N 1
ATOM 709 C CA . HIS A 1 89 ? -9.532 -3.335 2.057 1.00 97.38 89 HIS A CA 1
ATOM 710 C C . HIS A 1 89 ? -8.584 -4.001 1.058 1.00 97.38 89 HIS A C 1
ATOM 712 O O . HIS A 1 89 ? -8.493 -3.622 -0.112 1.00 97.38 89 HIS A O 1
ATOM 718 N N . THR A 1 90 ? -7.806 -4.967 1.536 1.00 97.88 90 THR A N 1
ATOM 719 C CA . THR A 1 90 ? -6.860 -5.714 0.707 1.00 97.88 90 THR A CA 1
ATOM 720 C C . THR A 1 90 ? -6.472 -7.040 1.354 1.00 97.88 90 THR A C 1
ATOM 722 O O . THR A 1 90 ? -6.420 -7.174 2.575 1.00 97.88 90 THR A O 1
ATOM 725 N N . GLN A 1 91 ? -6.103 -8.024 0.534 1.00 97.38 91 GLN A N 1
ATOM 726 C CA . GLN A 1 91 ? -5.517 -9.273 1.025 1.00 97.38 91 GLN A CA 1
ATOM 727 C C . GLN A 1 91 ? -4.053 -9.123 1.478 1.00 97.38 91 GLN A C 1
ATOM 729 O O . GLN A 1 91 ? -3.520 -10.004 2.148 1.00 97.38 91 GLN A O 1
ATOM 734 N N . LEU A 1 92 ? -3.373 -8.028 1.105 1.00 96.56 92 LEU A N 1
ATOM 735 C CA . LEU A 1 92 ? -1.931 -7.863 1.316 1.00 96.56 92 LEU A CA 1
ATOM 736 C C . LEU A 1 92 ? -1.606 -6.891 2.458 1.00 96.56 92 LEU A C 1
ATOM 738 O O . LEU A 1 92 ? -1.859 -5.690 2.367 1.00 96.56 92 LEU A O 1
ATOM 742 N N . CYS A 1 93 ? -0.899 -7.394 3.472 1.00 94.94 93 CYS A N 1
ATOM 743 C CA . CYS A 1 93 ? -0.388 -6.617 4.607 1.00 94.94 93 CYS A CA 1
ATOM 744 C C . CYS A 1 93 ? 0.392 -5.359 4.178 1.00 94.94 93 CYS A C 1
ATOM 746 O O . CYS A 1 93 ? 0.194 -4.271 4.716 1.00 94.94 93 CYS A O 1
ATOM 748 N N . SER A 1 94 ? 1.260 -5.487 3.170 1.00 92.94 94 SER A N 1
ATOM 749 C CA . SER A 1 94 ? 2.086 -4.387 2.655 1.00 92.94 94 SER A CA 1
ATOM 750 C C . SER A 1 94 ? 1.262 -3.262 2.020 1.00 92.94 94 SER A C 1
ATOM 752 O O . SER A 1 94 ? 1.612 -2.088 2.162 1.00 92.94 94 SER A O 1
ATOM 754 N N . ASN A 1 95 ? 0.152 -3.601 1.358 1.00 94.06 95 ASN A N 1
ATOM 755 C CA . ASN A 1 95 ? -0.758 -2.620 0.776 1.00 94.06 95 ASN A CA 1
ATOM 756 C C . ASN A 1 95 ? -1.502 -1.851 1.867 1.00 94.06 95 ASN A C 1
ATOM 758 O O . ASN A 1 95 ? -1.517 -0.622 1.809 1.00 94.06 95 ASN A O 1
ATOM 762 N N . MET A 1 96 ? -2.042 -2.550 2.874 1.00 95.38 96 MET A N 1
ATOM 763 C CA . MET A 1 96 ? -2.727 -1.901 3.994 1.00 95.38 96 MET A CA 1
ATOM 764 C C . MET A 1 96 ? -1.767 -1.035 4.813 1.00 95.38 96 MET A C 1
ATOM 766 O O . MET A 1 96 ? -2.076 0.115 5.103 1.00 95.38 96 MET A O 1
ATOM 770 N N . ARG A 1 97 ? -0.557 -1.530 5.110 1.00 92.31 97 ARG A N 1
ATOM 771 C CA . ARG A 1 97 ? 0.479 -0.754 5.809 1.00 92.31 97 ARG A CA 1
ATOM 772 C C . ARG A 1 97 ? 0.744 0.576 5.111 1.00 92.31 97 ARG A C 1
ATOM 774 O O . ARG A 1 97 ? 0.763 1.614 5.762 1.00 92.31 97 ARG A O 1
ATOM 781 N N . ARG A 1 98 ? 0.940 0.555 3.789 1.00 89.19 98 ARG A N 1
ATOM 782 C CA . ARG A 1 98 ? 1.127 1.776 2.992 1.00 89.19 98 ARG A CA 1
ATOM 783 C C . ARG A 1 98 ? -0.112 2.665 3.032 1.00 89.19 98 ARG A C 1
ATOM 785 O O . ARG A 1 98 ? 0.037 3.871 3.160 1.00 89.19 98 ARG A O 1
ATOM 792 N N . HIS A 1 99 ? -1.299 2.079 2.902 1.00 91.81 99 HIS A N 1
ATOM 793 C CA . HIS A 1 99 ? -2.552 2.820 2.930 1.00 91.81 99 HIS A CA 1
ATOM 794 C C . HIS A 1 99 ? -2.732 3.576 4.253 1.00 91.81 99 HIS A C 1
ATOM 796 O O . HIS A 1 99 ? -2.982 4.766 4.206 1.00 91.81 99 HIS A O 1
ATOM 802 N N . ILE A 1 100 ? -2.485 2.956 5.412 1.00 91.44 100 ILE A N 1
ATOM 803 C CA . ILE A 1 100 ? -2.646 3.599 6.733 1.00 91.44 100 ILE A CA 1
ATOM 804 C C . ILE A 1 100 ? -1.835 4.900 6.878 1.00 91.44 100 ILE A C 1
ATOM 806 O O . ILE A 1 100 ? -2.259 5.808 7.586 1.00 91.44 100 ILE A O 1
ATOM 810 N N . HIS A 1 101 ? -0.710 5.053 6.168 1.00 87.06 101 HIS A N 1
ATOM 811 C CA . HIS A 1 101 ? 0.071 6.296 6.213 1.00 87.06 101 HIS A CA 1
ATOM 812 C C . HIS A 1 101 ? -0.724 7.524 5.746 1.00 87.06 101 HIS A C 1
ATOM 814 O O . HIS A 1 101 ? -0.390 8.627 6.164 1.00 87.06 101 HIS A O 1
ATOM 820 N N . VAL A 1 102 ? -1.775 7.345 4.931 1.00 85.00 102 VAL A N 1
ATOM 821 C CA . VAL A 1 102 ? -2.657 8.447 4.507 1.00 85.00 102 VAL A CA 1
ATOM 822 C C . VAL A 1 102 ? -3.506 9.004 5.651 1.00 85.00 102 VAL A C 1
ATOM 824 O O . VAL A 1 102 ? -3.999 10.116 5.534 1.00 85.00 102 VAL A O 1
ATOM 827 N N . HIS A 1 103 ? -3.679 8.243 6.736 1.00 86.25 103 HIS A N 1
ATOM 828 C CA . HIS A 1 103 ? -4.442 8.650 7.918 1.00 86.25 103 HIS A CA 1
ATOM 829 C C . HIS A 1 103 ? -3.544 9.078 9.083 1.00 86.25 103 HIS A C 1
ATOM 831 O O . HIS A 1 103 ? -3.975 9.802 9.972 1.00 86.25 103 HIS A O 1
ATOM 837 N N . CYS A 1 104 ? -2.284 8.637 9.091 1.00 78.50 104 CYS A N 1
ATOM 838 C CA . CYS A 1 104 ? -1.348 8.936 10.170 1.00 78.50 104 CYS A CA 1
ATOM 839 C C . CYS A 1 104 ? -0.537 10.229 9.961 1.00 78.50 104 CYS A C 1
ATOM 841 O O . CYS A 1 104 ? 0.422 10.440 10.697 1.00 78.50 104 CYS A O 1
ATOM 843 N N . ASP A 1 105 ? -0.860 11.045 8.950 1.00 69.94 105 ASP A N 1
ATOM 844 C CA . ASP A 1 105 ? -0.128 12.276 8.597 1.00 69.94 105 ASP A CA 1
ATOM 845 C C . ASP A 1 105 ? 1.394 12.055 8.451 1.00 69.94 105 ASP A C 1
ATOM 847 O O . ASP A 1 105 ? 2.220 12.951 8.639 1.00 69.94 105 ASP A O 1
ATOM 851 N N . VAL A 1 106 ? 1.793 10.816 8.128 1.00 67.50 106 VAL A N 1
ATOM 852 C CA . VAL A 1 106 ? 3.201 10.424 8.118 1.00 67.50 106 VAL A CA 1
ATOM 853 C C . VAL A 1 106 ? 3.857 11.003 6.881 1.00 67.50 106 VAL A C 1
ATOM 855 O O . VAL A 1 106 ? 3.455 10.734 5.747 1.00 67.50 106 VAL A O 1
ATOM 858 N N . LYS A 1 107 ? 4.927 11.764 7.116 1.00 66.69 107 LYS A N 1
ATOM 859 C CA . LYS A 1 107 ? 5.726 12.408 6.078 1.00 66.69 107 LYS A CA 1
ATOM 860 C C . LYS A 1 107 ? 6.205 11.376 5.055 1.00 66.69 107 LYS A C 1
ATOM 862 O O . LYS A 1 107 ? 7.001 10.486 5.358 1.00 66.69 107 LYS A O 1
ATOM 867 N N . PHE A 1 108 ? 5.714 11.517 3.830 1.00 75.81 108 PHE A N 1
ATOM 868 C CA . PHE A 1 108 ? 6.148 10.732 2.686 1.00 75.81 108 PHE A CA 1
ATOM 869 C C . PHE A 1 108 ? 7.649 10.925 2.417 1.00 75.81 108 PHE A C 1
ATOM 871 O O . PHE A 1 108 ? 8.241 11.952 2.758 1.00 75.81 108 PHE A O 1
ATOM 878 N N . LEU A 1 109 ? 8.277 9.946 1.759 1.00 81.12 109 LEU A N 1
ATOM 879 C CA . LEU A 1 109 ? 9.634 10.120 1.247 1.00 81.12 109 LEU A CA 1
ATOM 880 C C . LEU A 1 109 ? 9.578 11.181 0.150 1.00 81.12 109 LEU A C 1
ATOM 882 O O . LEU A 1 109 ? 8.847 10.998 -0.824 1.00 81.12 109 LEU A O 1
ATOM 886 N N . LYS A 1 110 ? 10.344 12.263 0.298 1.00 85.94 110 LYS A N 1
ATOM 887 C CA . LYS A 1 110 ? 10.435 13.340 -0.695 1.00 85.94 110 LYS A CA 1
ATOM 888 C C . LYS A 1 110 ? 11.619 13.111 -1.624 1.00 85.94 110 LYS A C 1
ATOM 890 O O . LYS A 1 110 ? 12.689 12.693 -1.181 1.00 85.94 110 LYS A O 1
ATOM 895 N N . CYS A 1 111 ? 11.432 13.370 -2.912 1.00 89.44 111 CYS A N 1
ATOM 896 C CA . CYS A 1 111 ? 12.532 13.359 -3.863 1.00 89.44 111 CYS A CA 1
ATOM 897 C C . CYS A 1 111 ? 13.417 14.600 -3.644 1.00 89.44 111 CYS A C 1
ATOM 899 O O . CYS A 1 111 ? 12.886 15.703 -3.559 1.00 89.44 111 CYS A O 1
ATOM 901 N N . PRO A 1 112 ? 14.755 14.471 -3.613 1.00 88.38 112 PRO A N 1
ATOM 902 C CA . PRO A 1 112 ? 15.640 15.628 -3.455 1.00 88.38 112 PRO A CA 1
ATOM 903 C C . PRO A 1 112 ? 15.749 16.508 -4.713 1.00 88.38 112 PRO A C 1
ATOM 905 O O . PRO A 1 112 ? 16.294 17.602 -4.642 1.00 88.38 112 PRO A O 1
ATOM 908 N N . HIS A 1 113 ? 15.262 16.045 -5.869 1.00 92.00 113 HIS A N 1
ATOM 909 C CA . HIS A 1 113 ? 15.435 16.729 -7.158 1.00 92.00 113 HIS A CA 1
ATOM 910 C C . HIS A 1 113 ? 14.135 17.303 -7.739 1.00 92.00 113 HIS A C 1
ATOM 912 O O . HIS A 1 113 ? 14.172 17.969 -8.770 1.00 92.00 113 HIS A O 1
ATOM 918 N N . CYS A 1 114 ? 12.976 17.023 -7.134 1.00 92.50 114 CYS A N 1
ATOM 919 C CA . CYS A 1 114 ? 11.683 17.536 -7.593 1.00 92.50 114 CYS A CA 1
ATOM 920 C C . CYS A 1 114 ? 10.618 17.433 -6.491 1.00 92.50 114 CYS A C 1
ATOM 922 O O . CYS A 1 114 ? 10.857 16.841 -5.445 1.00 92.50 114 CYS A O 1
ATOM 924 N N . SER A 1 115 ? 9.410 17.935 -6.751 1.00 91.44 115 SER A N 1
ATOM 925 C CA . SER A 1 115 ? 8.275 17.905 -5.816 1.00 91.44 115 SER A CA 1
ATOM 926 C C . SER A 1 115 ? 7.605 16.531 -5.644 1.00 91.44 115 SER A C 1
ATOM 928 O O . SER A 1 115 ? 6.568 16.432 -4.995 1.00 91.44 115 SER A O 1
ATOM 930 N N . TYR A 1 116 ? 8.150 15.459 -6.230 1.00 88.31 116 TYR A N 1
ATOM 931 C CA . TYR A 1 116 ? 7.568 14.124 -6.103 1.00 88.31 116 TYR A CA 1
ATOM 932 C C . TYR A 1 116 ? 7.752 13.558 -4.692 1.00 88.31 116 TYR A C 1
ATOM 934 O O . TYR A 1 116 ? 8.865 13.522 -4.163 1.00 88.31 116 TYR A O 1
ATOM 942 N N . GLU A 1 117 ? 6.674 13.013 -4.131 1.00 87.00 117 GLU A N 1
ATOM 943 C CA . GLU A 1 117 ? 6.669 12.347 -2.831 1.00 87.00 117 GLU A CA 1
ATOM 944 C C . GLU A 1 117 ? 6.053 10.944 -2.936 1.00 87.00 117 GLU A C 1
ATOM 946 O O . GLU A 1 117 ? 5.221 10.667 -3.804 1.00 87.00 117 GLU A O 1
ATOM 951 N N . SER A 1 118 ? 6.486 10.017 -2.079 1.00 84.19 118 SER A N 1
ATOM 952 C CA . SER A 1 118 ? 5.989 8.639 -2.070 1.00 84.19 118 SER A CA 1
ATOM 953 C C . SER A 1 118 ? 6.036 8.017 -0.677 1.00 84.19 118 SER A C 1
ATOM 955 O O . SER A 1 118 ? 7.070 8.015 -0.018 1.00 84.19 118 SER A O 1
ATOM 957 N N . GLY A 1 119 ? 4.947 7.362 -0.271 1.00 78.75 119 GLY A N 1
ATOM 958 C CA . GLY A 1 119 ? 4.905 6.509 0.932 1.00 78.75 119 GLY A CA 1
ATOM 959 C C . GLY A 1 119 ? 5.520 5.125 0.741 1.00 78.75 119 GLY A C 1
ATOM 960 O O . GLY A 1 119 ? 5.387 4.252 1.591 1.00 78.75 119 GLY A O 1
ATOM 961 N N . ASN A 1 120 ? 6.144 4.878 -0.410 1.00 82.56 120 ASN A N 1
ATOM 962 C CA . ASN A 1 120 ? 6.764 3.608 -0.753 1.00 82.56 120 ASN A CA 1
ATOM 963 C C . ASN A 1 120 ? 8.208 3.841 -1.214 1.00 82.56 120 ASN A C 1
ATOM 965 O O . ASN A 1 120 ? 8.454 4.530 -2.211 1.00 82.56 120 ASN A O 1
ATOM 969 N N . TYR A 1 121 ? 9.149 3.222 -0.501 1.00 83.88 121 TYR A N 1
ATOM 970 C CA . TYR A 1 121 ? 10.578 3.301 -0.796 1.00 83.88 121 TYR A CA 1
ATOM 971 C C . TYR A 1 121 ? 10.922 2.770 -2.192 1.00 83.88 121 TYR A C 1
ATOM 973 O O . TYR A 1 121 ? 11.620 3.438 -2.948 1.00 83.88 121 TYR A O 1
ATOM 981 N N . THR A 1 122 ? 10.383 1.616 -2.592 1.00 86.94 122 THR A N 1
ATOM 982 C CA . THR A 1 122 ? 10.603 1.039 -3.929 1.00 86.94 122 THR A CA 1
ATOM 983 C C . THR A 1 122 ? 10.104 1.967 -5.034 1.00 86.94 122 THR A C 1
ATOM 985 O O . THR A 1 122 ? 10.757 2.117 -6.067 1.00 86.94 122 THR A O 1
ATOM 988 N N . HIS A 1 123 ? 8.967 2.636 -4.826 1.00 88.50 123 HIS A N 1
ATOM 989 C CA . HIS A 1 123 ? 8.468 3.645 -5.758 1.00 88.50 123 HIS A CA 1
ATOM 990 C C . HIS A 1 123 ? 9.384 4.868 -5.816 1.00 88.50 123 HIS A C 1
ATOM 992 O O . HIS A 1 123 ? 9.665 5.328 -6.920 1.00 88.50 123 HIS A O 1
ATOM 998 N N . MET A 1 124 ? 9.892 5.347 -4.675 1.00 90.69 124 MET A N 1
ATOM 999 C CA . MET A 1 124 ? 10.841 6.463 -4.641 1.00 90.69 124 MET A CA 1
ATOM 1000 C C . MET A 1 124 ? 12.167 6.103 -5.326 1.00 90.69 124 MET A C 1
ATOM 1002 O O . MET A 1 124 ? 12.643 6.848 -6.177 1.00 90.69 124 MET A O 1
ATOM 1006 N N . LYS A 1 125 ? 12.718 4.916 -5.053 1.00 89.94 125 LYS A N 1
ATOM 1007 C CA . LYS A 1 125 ? 13.918 4.395 -5.724 1.00 89.94 125 LYS A CA 1
ATOM 1008 C C . LYS A 1 125 ? 13.717 4.264 -7.232 1.00 89.94 125 LYS A C 1
ATOM 1010 O O . LYS A 1 125 ? 14.592 4.597 -8.015 1.00 89.94 125 LYS A O 1
ATOM 1015 N N . ARG A 1 126 ? 12.549 3.796 -7.672 1.00 91.06 126 ARG A N 1
ATOM 1016 C CA . ARG A 1 126 ? 12.223 3.739 -9.103 1.00 91.06 126 ARG A CA 1
ATOM 1017 C C . ARG A 1 126 ? 12.039 5.130 -9.706 1.00 91.06 126 ARG A C 1
ATOM 1019 O O . ARG A 1 126 ? 12.381 5.334 -10.866 1.00 91.06 126 ARG A O 1
ATOM 1026 N N . HIS A 1 127 ? 11.470 6.065 -8.951 1.00 92.88 127 HIS A N 1
ATOM 1027 C CA . HIS A 1 127 ? 11.325 7.453 -9.370 1.00 92.88 127 HIS A CA 1
ATOM 1028 C C . HIS A 1 127 ? 12.693 8.121 -9.547 1.00 92.88 127 HIS A C 1
ATOM 1030 O O . HIS A 1 127 ? 12.892 8.791 -10.556 1.00 92.88 127 HIS A O 1
ATOM 1036 N N . SER A 1 128 ? 13.646 7.903 -8.633 1.00 91.69 128 SER A N 1
ATOM 1037 C CA . SER A 1 128 ? 14.974 8.525 -8.713 1.00 91.69 128 SER A CA 1
ATOM 1038 C C . SER A 1 128 ? 15.749 8.133 -9.976 1.00 91.69 128 SER A C 1
ATOM 1040 O O . SER A 1 128 ? 16.533 8.932 -10.480 1.00 91.69 128 SER A O 1
ATOM 1042 N N . LEU A 1 129 ? 15.444 6.977 -10.578 1.00 91.50 129 LEU A N 1
ATOM 1043 C CA . LEU A 1 129 ? 15.978 6.576 -11.887 1.00 91.50 129 LEU A CA 1
ATOM 1044 C C . LEU A 1 129 ? 15.575 7.509 -13.042 1.00 91.50 129 LEU A C 1
ATOM 1046 O O . LEU A 1 129 ? 16.150 7.396 -14.118 1.00 91.50 129 LEU A O 1
ATOM 1050 N N . LYS A 1 130 ? 14.583 8.395 -12.865 1.00 89.62 130 LYS A N 1
ATOM 1051 C CA . LYS A 1 130 ? 14.256 9.443 -13.850 1.00 89.62 130 LYS A CA 1
ATOM 1052 C C . LYS A 1 130 ? 15.260 10.592 -13.837 1.00 89.62 130 LYS A C 1
ATOM 1054 O O . LYS A 1 130 ? 15.451 11.230 -14.864 1.00 89.62 130 LYS A O 1
ATOM 1059 N N . HIS A 1 131 ? 15.861 10.852 -12.678 1.00 91.38 131 HIS A N 1
ATOM 1060 C CA . HIS A 1 131 ? 16.893 11.877 -12.511 1.00 91.38 131 HIS A CA 1
ATOM 1061 C C . HIS A 1 131 ? 18.276 11.341 -12.886 1.00 91.38 131 HIS A C 1
ATOM 1063 O O . HIS A 1 131 ? 19.165 12.107 -13.243 1.00 91.38 131 HIS A O 1
ATOM 1069 N N . SER A 1 132 ? 18.448 10.016 -12.862 1.00 85.69 132 SER A N 1
ATOM 1070 C CA . SER A 1 132 ? 19.633 9.365 -13.413 1.00 85.69 132 SER A CA 1
ATOM 1071 C C . SER A 1 132 ? 19.604 9.356 -14.945 1.00 85.69 132 SER A C 1
ATOM 1073 O O . SER A 1 132 ? 18.578 9.082 -15.569 1.00 85.69 132 SER A O 1
ATOM 1075 N N . LYS A 1 133 ? 20.763 9.606 -15.564 1.00 84.38 133 LYS A N 1
ATOM 1076 C CA . LYS A 1 133 ? 20.970 9.412 -17.010 1.00 84.38 133 LYS A CA 1
ATOM 1077 C C . LYS A 1 133 ? 21.293 7.956 -17.363 1.00 84.38 133 LYS A C 1
ATOM 1079 O O . LYS A 1 133 ? 21.387 7.622 -18.545 1.00 84.38 133 LYS A O 1
ATOM 1084 N N . GLU A 1 134 ? 21.450 7.084 -16.370 1.00 87.69 134 GLU A N 1
ATOM 1085 C CA . GLU A 1 134 ? 21.782 5.681 -16.589 1.00 87.69 134 GLU A CA 1
ATOM 1086 C C . GLU A 1 134 ? 20.596 4.913 -17.175 1.00 87.69 134 GLU A C 1
ATOM 1088 O O . GLU A 1 134 ? 19.514 4.820 -16.590 1.00 87.69 134 GLU A O 1
ATOM 1093 N N . LYS A 1 135 ? 20.817 4.317 -18.347 1.00 90.44 135 LYS A N 1
ATOM 1094 C CA . LYS A 1 135 ? 19.848 3.460 -19.036 1.00 90.44 135 LYS A CA 1
ATOM 1095 C C . LYS A 1 135 ? 20.468 2.085 -19.305 1.00 90.44 135 LYS A C 1
ATOM 1097 O O . LYS A 1 135 ? 20.795 1.789 -20.457 1.00 90.44 135 LYS A O 1
ATOM 1102 N N . PRO A 1 136 ? 20.679 1.268 -18.256 1.00 92.25 136 PRO A N 1
ATOM 1103 C CA . PRO A 1 136 ? 21.378 -0.012 -18.368 1.00 92.25 136 PRO A CA 1
ATOM 1104 C C . PRO A 1 136 ? 20.658 -1.034 -19.255 1.00 92.25 136 PRO A C 1
ATOM 1106 O O . PRO A 1 136 ? 21.295 -1.938 -19.783 1.00 92.25 136 PRO A O 1
ATOM 1109 N N . TYR A 1 137 ? 19.346 -0.903 -19.458 1.00 95.62 137 TYR A N 1
ATOM 1110 C CA . TYR A 1 137 ? 18.583 -1.852 -20.262 1.00 95.62 137 TYR A CA 1
ATOM 1111 C C . TYR A 1 137 ? 18.512 -1.371 -21.715 1.00 95.62 137 TYR A C 1
ATOM 1113 O O . TYR A 1 137 ? 17.775 -0.429 -22.022 1.00 95.62 137 TYR A O 1
ATOM 1121 N N . LYS A 1 138 ? 19.274 -2.020 -22.605 1.00 96.62 138 LYS A N 1
ATOM 1122 C CA . LYS A 1 138 ? 19.251 -1.797 -24.061 1.00 96.62 138 LYS A CA 1
ATOM 1123 C C . LYS A 1 138 ? 18.357 -2.839 -24.745 1.00 96.62 138 LYS A C 1
ATOM 1125 O O . LYS A 1 138 ? 18.375 -4.008 -24.368 1.00 96.62 138 LYS A O 1
ATOM 1130 N N . CYS A 1 139 ? 17.596 -2.419 -25.751 1.00 96.81 139 CYS A N 1
ATOM 1131 C CA . CYS A 1 139 ? 16.954 -3.331 -26.692 1.00 96.81 139 CYS A CA 1
ATOM 1132 C C . CYS A 1 139 ? 18.000 -3.981 -27.610 1.00 96.81 139 CYS A C 1
ATOM 1134 O O . CYS A 1 139 ? 18.907 -3.316 -28.102 1.00 96.81 139 CYS A O 1
ATOM 1136 N N . SER A 1 140 ? 17.873 -5.282 -27.860 1.00 95.38 140 SER A N 1
ATOM 1137 C CA . SER A 1 140 ? 18.755 -6.008 -28.780 1.00 95.38 140 SER A CA 1
ATOM 1138 C C . SER A 1 140 ? 18.429 -5.767 -30.258 1.00 95.38 140 SER A C 1
ATOM 1140 O O . SER A 1 140 ? 19.260 -6.063 -31.107 1.00 95.38 140 SER A O 1
ATOM 1142 N N . PHE A 1 141 ? 17.247 -5.226 -30.572 1.00 95.38 141 PHE A N 1
ATOM 1143 C CA . PHE A 1 141 ? 16.748 -5.063 -31.945 1.00 95.38 141 PHE A CA 1
ATOM 1144 C C . PHE A 1 141 ? 16.729 -3.609 -32.431 1.00 95.38 141 PHE A C 1
ATOM 1146 O O . PHE A 1 141 ? 16.542 -3.360 -33.618 1.00 95.38 141 PHE A O 1
ATOM 1153 N N . CYS A 1 142 ? 16.883 -2.632 -31.534 1.00 96.19 142 CYS A N 1
ATOM 1154 C CA . CYS A 1 142 ? 16.939 -1.216 -31.890 1.00 96.19 142 CYS A CA 1
ATOM 1155 C C . CYS A 1 142 ? 17.722 -0.404 -30.847 1.00 96.19 142 CYS A C 1
ATOM 1157 O O . CYS A 1 142 ? 18.109 -0.909 -29.795 1.00 96.19 142 CYS A O 1
ATOM 1159 N N . GLU A 1 143 ? 17.903 0.893 -31.096 1.00 96.38 143 GLU A N 1
ATOM 1160 C CA . GLU A 1 143 ? 18.646 1.790 -30.199 1.00 96.38 143 GLU A CA 1
ATOM 1161 C C . GLU A 1 143 ? 17.866 2.232 -28.947 1.00 96.38 143 GLU A C 1
ATOM 1163 O O . GLU A 1 143 ? 18.330 3.072 -28.170 1.00 96.38 143 GLU A O 1
ATOM 1168 N N . PHE A 1 144 ? 16.688 1.649 -28.697 1.00 96.12 144 PHE A N 1
ATOM 1169 C CA . PHE A 1 144 ? 15.918 1.933 -27.492 1.00 96.12 144 PHE A CA 1
ATOM 1170 C C . PHE A 1 144 ? 16.684 1.521 -26.226 1.00 96.12 144 PHE A C 1
ATOM 1172 O O . PHE A 1 144 ? 17.173 0.397 -26.091 1.00 96.12 144 PHE A O 1
ATOM 1179 N N . ARG A 1 145 ? 16.742 2.440 -25.257 1.00 95.88 145 ARG A N 1
ATOM 1180 C CA . ARG A 1 145 ? 17.352 2.237 -23.939 1.00 95.88 145 ARG A CA 1
ATOM 1181 C C . ARG A 1 145 ? 16.446 2.775 -22.844 1.00 95.88 145 ARG A C 1
ATOM 1183 O O . ARG A 1 145 ? 15.837 3.837 -22.994 1.00 95.88 145 ARG A O 1
ATOM 1190 N N . THR A 1 146 ? 16.410 2.092 -21.709 1.00 94.81 146 THR A N 1
ATOM 1191 C CA . THR A 1 146 ? 15.609 2.490 -20.549 1.00 94.81 146 THR A CA 1
ATOM 1192 C C . THR A 1 146 ? 16.332 2.195 -19.238 1.00 94.81 146 THR A C 1
ATOM 1194 O O . THR A 1 146 ? 17.206 1.333 -19.161 1.00 94.81 146 THR A O 1
ATOM 1197 N N . SER A 1 147 ? 15.966 2.925 -18.186 1.00 94.56 147 SER A N 1
ATOM 1198 C CA . SER A 1 147 ? 16.470 2.709 -16.829 1.00 94.56 147 SER A CA 1
ATOM 1199 C C . SER A 1 147 ? 15.748 1.584 -16.087 1.00 94.56 147 SER A C 1
ATOM 1201 O O . SER A 1 147 ? 16.145 1.217 -14.983 1.00 94.56 147 SER A O 1
ATOM 1203 N N . ARG A 1 148 ? 14.700 0.996 -16.682 1.00 93.88 148 ARG A N 1
ATOM 1204 C CA . ARG A 1 148 ? 13.889 -0.050 -16.048 1.00 93.88 148 ARG A CA 1
ATOM 1205 C C . ARG A 1 148 ? 13.635 -1.255 -16.953 1.00 93.88 148 ARG A C 1
ATOM 1207 O O . ARG A 1 148 ? 13.174 -1.105 -18.081 1.00 93.88 148 ARG A O 1
ATOM 1214 N N . ASN A 1 149 ? 13.836 -2.453 -16.406 1.00 93.94 149 ASN A N 1
ATOM 1215 C CA . ASN A 1 149 ? 13.645 -3.716 -17.121 1.00 93.94 149 ASN A CA 1
ATOM 1216 C C . ASN A 1 149 ? 12.194 -3.946 -17.580 1.00 93.94 149 ASN A C 1
ATOM 1218 O O . ASN A 1 149 ? 11.965 -4.392 -18.698 1.00 93.94 149 ASN A O 1
ATOM 1222 N N . ASP A 1 150 ? 11.208 -3.610 -16.746 1.00 93.88 150 ASP A N 1
ATOM 1223 C CA . ASP A 1 150 ? 9.790 -3.801 -17.071 1.00 93.88 150 ASP A CA 1
ATOM 1224 C C . ASP A 1 150 ? 9.364 -2.980 -18.298 1.00 93.88 150 ASP A C 1
ATOM 1226 O O . ASP A 1 150 ? 8.643 -3.472 -19.163 1.00 93.88 150 ASP A O 1
ATOM 1230 N N . VAL A 1 151 ? 9.890 -1.760 -18.427 1.00 94.38 151 VAL A N 1
ATOM 1231 C CA . VAL A 1 151 ? 9.699 -0.919 -19.617 1.00 94.38 151 VAL A CA 1
ATOM 1232 C C . VAL A 1 151 ? 10.333 -1.558 -20.855 1.00 94.38 151 VAL A C 1
ATOM 1234 O O . VAL A 1 151 ? 9.728 -1.513 -21.924 1.00 94.38 151 VAL A O 1
ATOM 1237 N N . LEU A 1 152 ? 11.514 -2.176 -20.725 1.00 95.75 152 LEU A N 1
ATOM 1238 C CA . LEU A 1 152 ? 12.148 -2.897 -21.832 1.00 95.75 152 LEU A CA 1
ATOM 1239 C C . LEU A 1 152 ? 11.293 -4.095 -22.265 1.00 95.75 152 LEU A C 1
ATOM 1241 O O . LEU A 1 152 ? 11.019 -4.228 -23.450 1.00 95.75 152 LEU A O 1
ATOM 1245 N N . LYS A 1 153 ? 10.812 -4.922 -21.329 1.00 95.31 153 LYS A N 1
ATOM 1246 C CA . LYS A 1 153 ? 9.936 -6.067 -21.643 1.00 95.31 153 LYS A CA 1
ATOM 1247 C C . LYS A 1 153 ? 8.681 -5.635 -22.400 1.00 95.31 153 LYS A C 1
ATOM 1249 O O . LYS A 1 153 ? 8.362 -6.203 -23.439 1.00 95.31 153 LYS A O 1
ATOM 1254 N N . ILE A 1 154 ? 8.008 -4.586 -21.923 1.00 94.75 154 ILE A N 1
ATOM 1255 C CA . ILE A 1 154 ? 6.829 -4.024 -22.598 1.00 94.75 154 ILE A CA 1
ATOM 1256 C C . ILE A 1 154 ? 7.189 -3.510 -23.999 1.00 94.75 154 ILE A C 1
ATOM 1258 O O . ILE A 1 154 ? 6.424 -3.713 -24.940 1.00 94.75 154 ILE A O 1
ATOM 1262 N N . HIS A 1 155 ? 8.337 -2.843 -24.148 1.00 95.31 155 HIS A N 1
ATOM 1263 C CA . HIS A 1 155 ? 8.832 -2.397 -25.447 1.00 95.31 155 HIS A CA 1
ATOM 1264 C C . HIS A 1 155 ? 9.059 -3.580 -26.400 1.00 95.31 155 HIS A C 1
ATOM 1266 O O . HIS A 1 155 ? 8.566 -3.533 -27.522 1.00 95.31 155 HIS A O 1
ATOM 1272 N N . LEU A 1 156 ? 9.726 -4.647 -25.949 1.00 95.44 156 LEU A N 1
ATOM 1273 C CA . LEU A 1 156 ? 9.986 -5.843 -26.754 1.00 95.44 156 LEU A CA 1
ATOM 1274 C C . LEU A 1 156 ? 8.685 -6.492 -27.237 1.00 95.44 156 LEU A C 1
ATOM 1276 O O . LEU A 1 156 ? 8.530 -6.722 -28.431 1.00 95.44 156 LEU A O 1
ATOM 1280 N N . VAL A 1 157 ? 7.712 -6.689 -26.345 1.00 93.94 157 VAL A N 1
ATOM 1281 C CA . VAL A 1 157 ? 6.410 -7.274 -26.709 1.00 93.94 157 VAL A CA 1
ATOM 1282 C C . VAL A 1 157 ? 5.666 -6.396 -27.721 1.00 93.94 157 VAL A C 1
ATOM 1284 O O . VAL A 1 157 ? 5.119 -6.899 -28.696 1.00 93.94 157 VAL A O 1
ATOM 1287 N N . ARG A 1 158 ? 5.660 -5.071 -27.529 1.00 93.56 158 ARG A N 1
ATOM 1288 C CA . ARG A 1 158 ? 4.874 -4.146 -28.367 1.00 93.56 158 ARG A CA 1
ATOM 1289 C C . ARG A 1 158 ? 5.527 -3.769 -29.693 1.00 93.56 158 ARG A C 1
ATOM 1291 O O . ARG A 1 158 ? 4.817 -3.373 -30.611 1.00 93.56 158 ARG A O 1
ATOM 1298 N N . LYS A 1 159 ? 6.858 -3.767 -29.762 1.00 94.75 159 LYS A N 1
ATOM 1299 C CA . LYS A 1 159 ? 7.614 -3.282 -30.929 1.00 94.75 159 LYS A CA 1
ATOM 1300 C C . LYS A 1 159 ? 8.349 -4.386 -31.678 1.00 94.75 159 LYS A C 1
ATOM 1302 O O . LYS A 1 159 ? 8.657 -4.179 -32.844 1.00 94.75 159 LYS A O 1
ATOM 1307 N N . HIS A 1 160 ? 8.599 -5.527 -31.040 1.00 92.00 160 HIS A N 1
ATOM 1308 C CA . HIS A 1 160 ? 9.375 -6.624 -31.617 1.00 92.00 160 HIS A CA 1
ATOM 1309 C C . HIS A 1 160 ? 8.687 -7.999 -31.518 1.00 92.00 160 HIS A C 1
ATOM 1311 O O . HIS A 1 160 ? 9.284 -8.961 -31.975 1.00 92.00 160 HIS A O 1
ATOM 1317 N N . ILE A 1 161 ? 7.460 -8.086 -30.966 1.00 78.50 161 ILE A N 1
ATOM 1318 C CA . ILE A 1 161 ? 6.618 -9.301 -30.846 1.00 78.50 161 ILE A CA 1
ATOM 1319 C C . ILE A 1 161 ? 7.459 -10.545 -30.524 1.00 78.50 161 ILE A C 1
ATOM 1321 O O . ILE A 1 161 ? 7.626 -11.450 -31.335 1.00 78.50 161 ILE A O 1
ATOM 1325 N N . ILE A 1 162 ? 8.040 -10.551 -29.327 1.00 68.81 162 ILE A N 1
ATOM 1326 C CA . ILE A 1 162 ? 8.858 -11.661 -28.838 1.00 68.81 162 ILE A CA 1
ATOM 1327 C C . ILE A 1 162 ? 7.973 -12.492 -27.909 1.00 68.81 162 ILE A C 1
ATOM 1329 O O . ILE A 1 162 ? 7.527 -11.964 -26.885 1.00 68.81 162 ILE A O 1
ATOM 1333 N N . PHE A 1 163 ? 7.673 -13.729 -28.316 1.00 60.81 163 PHE A N 1
ATOM 1334 C CA . PHE A 1 163 ? 6.950 -14.730 -27.524 1.00 60.81 163 PHE A CA 1
ATOM 1335 C C . PHE A 1 163 ? 7.898 -15.465 -26.575 1.00 60.81 163 PHE A C 1
ATOM 1337 O O . PHE A 1 163 ? 9.038 -15.758 -27.001 1.00 60.81 163 PHE A O 1
#

InterPro domains:
  IPR013087 Zinc finger C2H2-type [PS50157] (109-136)
  IPR013087 Zinc finger C2H2-type [SM00355] (81-103)
  IPR013087 Zinc finger C2H2-type [SM00355] (109-131)
  IPR013087 Zinc finger C2H2-type [SM00355] (137-160)
  IPR036236 Zinc finger C2H2 superfamily [SSF57667] (107-156)
  IPR050688 Zinc finger and ubiquitin peptidase domain-containing protein [PTHR24403] (48-160)

Secondary structure (DSSP, 8-state):
--SSHHHHHHHHHHHHHHHHHHHHHHHHHHHTT--S-S-TT--SEEE-TTT--EEESSHHHHHHHHHH-TTS---SGGGSEE-SSSS-EES-HHHHHHHHTTTTT--PEEPTTSS-EES-HHHHHHHHTTT-----EE-SSSS-EES-HHHHHHHHHHHH---

pLDDT: mean 78.69, std 21.48, range [35.22, 97.88]

Radius of gyration: 26.81 Å; chains: 1; bounding box: 53×35×84 Å

Sequence (163 aa):
MRRLLVLISNSIQFNKSLSLLLHLLSEINYLYGFHLTLFPEFSVFDVCQNCGLSLPKNVSSLLEHGRLCSSVLRPDKSYSYVCYACPYHTQLCSNMRRHIHVHCDVKFLKCPHCSYESGNYTHMKRHSLKHSKEKPYKCSFCEFRTSRNDVLKIHLVRKHIIF

Foldseek 3Di:
DPPPVVVVVVVVVVVVVVVVVVVVVVCCCVVVVPPVPPCPPDDQWDAQPQARDTWGLDLVGQQVCQQPVPSDDDPDLQSNGAGRPDRDTGNDSVVSSLVSCVVSVDFFCADPPDRDGHSDPVVNVVVVQVVDPDFPDADPPDRDTHSDPVVNVVCCCVPVVDD

Organism: NCBI:txid428564